Protein AF-A0A9N9SJ15-F1 (afdb_monomer_lite)

Foldseek 3Di:
DPPDPCQDDLVRVQVCCCPPPVDHDDSVVSVVVCVVVVVDPDPPADDLVVLLVVLVVCCVPPPQPPALVVSVVVCVVVVGDDDSVSSLVSHPPSRCVVVPD

Secondary structure (DSSP, 8-state):
---------HHHHHHHHHHHH-----HHHHHHHHHHTT--SS--PPPHHHHHHHHHHHIIIIITTTHHHHHHHHHHHTT----HHHHHHHS-GGGGGGT--

Structure (mmCIF, N/CA/C/O backbone):
data_AF-A0A9N9SJ15-F1
#
_entry.id   AF-A0A9N9SJ15-F1
#
loop_
_atom_site.group_PDB
_atom_site.id
_atom_site.type_symbol
_atom_site.label_atom_id
_atom_site.label_alt_id
_atom_site.label_comp_id
_atom_site.label_asym_id
_atom_site.label_entity_id
_atom_site.label_seq_id
_atom_site.pdbx_PDB_ins_code
_atom_site.Cartn_x
_atom_site.Cartn_y
_atom_site.Cartn_z
_atom_site.occupancy
_atom_site.B_iso_or_equiv
_atom_site.auth_seq_id
_atom_site.auth_comp_id
_atom_site.auth_asym_id
_atom_site.auth_atom_id
_atom_site.pdbx_PDB_model_num
ATOM 1 N N . MET A 1 1 ? 12.694 -11.686 10.900 1.00 43.06 1 MET A N 1
ATOM 2 C CA . MET A 1 1 ? 13.041 -10.258 10.827 1.00 43.06 1 MET A CA 1
ATOM 3 C C . MET A 1 1 ? 13.600 -10.081 9.438 1.00 43.06 1 MET A C 1
ATOM 5 O O . MET A 1 1 ? 14.633 -10.676 9.195 1.00 43.06 1 MET A O 1
ATOM 9 N N . ASP A 1 2 ? 12.787 -9.525 8.536 1.00 35.53 2 ASP A N 1
ATOM 10 C CA . ASP A 1 2 ? 13.111 -8.965 7.208 1.00 35.53 2 ASP A CA 1
ATOM 11 C C . ASP A 1 2 ? 11.815 -8.937 6.373 1.00 35.53 2 ASP A C 1
ATOM 13 O O . ASP A 1 2 ? 11.687 -9.577 5.334 1.00 35.53 2 ASP A O 1
ATOM 17 N N . ASP A 1 3 ? 10.816 -8.172 6.831 1.00 35.78 3 ASP A N 1
ATOM 18 C CA . ASP A 1 3 ? 9.608 -7.840 6.053 1.00 35.78 3 ASP A CA 1
ATOM 19 C C . ASP A 1 3 ? 9.919 -6.716 5.045 1.00 35.78 3 ASP A C 1
ATOM 21 O O . ASP A 1 3 ? 9.237 -5.692 4.938 1.00 35.78 3 ASP A O 1
ATOM 25 N N . GLY A 1 4 ? 11.030 -6.887 4.327 1.00 40.53 4 GLY A N 1
ATOM 26 C CA . GLY A 1 4 ? 11.526 -5.972 3.317 1.00 40.53 4 GLY A CA 1
ATOM 27 C C . GLY A 1 4 ? 10.694 -6.111 2.056 1.00 40.53 4 GLY A C 1
ATOM 28 O O . GLY A 1 4 ? 10.978 -6.941 1.199 1.00 40.53 4 GLY A O 1
ATOM 29 N N . HIS A 1 5 ? 9.664 -5.278 1.937 1.00 45.84 5 HIS A N 1
ATOM 30 C CA . HIS A 1 5 ? 8.946 -5.006 0.698 1.00 45.84 5 HIS A CA 1
ATOM 31 C C . HIS A 1 5 ? 9.959 -4.734 -0.434 1.00 45.84 5 HIS A C 1
ATOM 33 O O . HIS A 1 5 ? 10.429 -3.606 -0.595 1.00 45.84 5 HIS A O 1
ATOM 39 N N . PHE A 1 6 ? 10.317 -5.770 -1.202 1.00 46.34 6 PHE A N 1
ATOM 40 C CA . PHE A 1 6 ? 11.355 -5.736 -2.234 1.00 46.34 6 PHE A CA 1
ATOM 41 C C . PHE A 1 6 ? 10.879 -4.852 -3.390 1.00 46.34 6 PHE A C 1
ATOM 43 O O . PHE A 1 6 ? 10.229 -5.281 -4.342 1.00 46.34 6 PHE A O 1
ATOM 50 N N . CYS A 1 7 ? 11.115 -3.552 -3.258 1.00 57.19 7 CYS A N 1
ATOM 51 C CA . CYS A 1 7 ? 10.652 -2.553 -4.201 1.00 57.19 7 CYS A CA 1
ATOM 52 C C . CYS A 1 7 ? 11.721 -2.366 -5.277 1.00 57.19 7 CYS A C 1
ATOM 54 O O . CYS A 1 7 ? 12.382 -1.328 -5.329 1.00 57.19 7 CYS A O 1
ATOM 56 N N . LEU A 1 8 ? 11.898 -3.383 -6.126 1.00 67.62 8 LEU A N 1
ATOM 57 C CA . LEU A 1 8 ? 12.851 -3.321 -7.233 1.00 67.62 8 LEU A CA 1
ATOM 58 C C . LEU A 1 8 ? 12.592 -2.071 -8.081 1.00 67.62 8 LEU A C 1
ATOM 60 O O . LEU A 1 8 ? 11.445 -1.726 -8.402 1.00 67.62 8 LEU A O 1
ATOM 64 N N . SER A 1 9 ? 13.653 -1.339 -8.402 1.00 79.62 9 SER A N 1
ATOM 65 C CA . SER A 1 9 ? 13.597 -0.266 -9.388 1.00 79.62 9 SER A CA 1
ATOM 66 C C . SER A 1 9 ? 13.311 -0.863 -10.769 1.00 79.62 9 SER A C 1
ATOM 68 O O . SER A 1 9 ? 13.601 -2.031 -11.027 1.00 79.62 9 SER A O 1
ATOM 70 N N . PHE A 1 10 ? 12.754 -0.070 -11.689 1.00 80.50 10 PHE A N 1
ATOM 71 C CA . PHE A 1 10 ? 12.526 -0.548 -13.059 1.00 80.50 10 PHE A CA 1
ATOM 72 C C . PHE A 1 10 ? 13.824 -1.021 -13.735 1.00 80.50 10 PHE A C 1
ATOM 74 O O . PHE A 1 10 ? 13.773 -1.973 -14.501 1.00 80.50 10 PHE A O 1
ATOM 81 N N . GLN A 1 11 ? 14.970 -0.420 -13.393 1.00 81.06 11 GLN A N 1
ATOM 82 C CA . GLN A 1 11 ? 16.290 -0.862 -13.862 1.00 81.06 11 GLN A CA 1
ATOM 83 C C . GLN A 1 11 ? 16.660 -2.241 -13.312 1.00 81.06 11 GLN A C 1
ATOM 85 O O . GLN A 1 11 ? 17.163 -3.082 -14.043 1.00 81.06 11 GLN A O 1
ATOM 90 N N . GLN A 1 12 ? 16.387 -2.511 -12.034 1.00 84.06 12 GLN A N 1
ATOM 91 C CA . GLN A 1 12 ? 16.657 -3.828 -11.455 1.00 84.06 12 GLN A CA 1
ATOM 92 C C . GLN A 1 12 ? 15.757 -4.906 -12.066 1.00 84.06 12 GLN A C 1
ATOM 94 O O . GLN A 1 12 ? 16.224 -6.007 -12.329 1.00 84.06 12 GLN A O 1
ATOM 99 N N . ILE A 1 13 ? 14.490 -4.585 -12.347 1.00 83.94 13 ILE A N 1
ATOM 100 C CA . ILE A 1 13 ? 13.573 -5.501 -13.041 1.00 83.94 13 ILE A CA 1
ATOM 101 C C . ILE A 1 13 ? 14.085 -5.801 -14.458 1.00 83.94 13 ILE A C 1
ATOM 103 O O . ILE A 1 13 ? 14.090 -6.957 -14.867 1.00 83.94 13 ILE A O 1
ATOM 107 N N . GLU A 1 14 ? 14.544 -4.780 -15.186 1.00 85.62 14 GLU A N 1
ATOM 108 C CA . GLU A 1 14 ? 15.156 -4.916 -16.516 1.00 85.62 14 GLU A CA 1
ATOM 109 C C . GLU A 1 14 ? 16.393 -5.825 -16.481 1.00 85.62 14 GLU A C 1
ATOM 111 O O . GLU A 1 14 ? 16.482 -6.765 -17.267 1.00 85.62 14 GLU A O 1
ATOM 116 N N . ILE A 1 15 ? 17.292 -5.619 -15.514 1.00 84.69 15 ILE A N 1
ATOM 117 C CA . ILE A 1 15 ? 18.478 -6.465 -15.316 1.00 84.69 15 ILE A CA 1
ATOM 118 C C . ILE A 1 15 ? 18.076 -7.908 -14.983 1.00 84.69 15 ILE A C 1
ATOM 120 O O . ILE A 1 15 ? 18.609 -8.844 -15.571 1.00 84.69 15 ILE A O 1
ATOM 124 N N . CYS A 1 16 ? 17.114 -8.120 -14.080 1.00 84.44 16 CYS A N 1
ATOM 125 C CA . CYS A 1 16 ? 16.642 -9.464 -13.740 1.00 84.44 16 CYS A CA 1
ATOM 126 C C . CYS A 1 16 ? 16.024 -10.187 -14.943 1.00 84.44 16 CYS A C 1
ATOM 128 O O . CYS A 1 16 ? 16.250 -11.384 -15.106 1.00 84.44 16 CYS A O 1
ATOM 130 N N . LEU A 1 17 ? 15.266 -9.477 -15.781 1.00 85.81 17 LEU A N 1
ATOM 131 C CA . LEU A 1 17 ? 14.680 -10.019 -17.009 1.00 85.81 17 LEU A CA 1
ATOM 132 C C . LEU A 1 17 ? 15.754 -10.415 -18.026 1.00 85.81 17 LEU A C 1
ATOM 134 O O . LEU A 1 17 ? 15.648 -11.486 -18.621 1.00 85.81 17 LEU A O 1
ATOM 138 N N . ALA A 1 18 ? 16.792 -9.594 -18.181 1.00 87.25 18 ALA A N 1
ATOM 139 C CA . ALA A 1 18 ? 17.919 -9.905 -19.051 1.00 87.25 18 ALA A CA 1
ATOM 140 C C . ALA A 1 18 ? 18.710 -11.121 -18.537 1.00 87.25 18 ALA A C 1
ATOM 142 O O . ALA A 1 18 ? 18.986 -12.036 -19.299 1.00 87.25 18 ALA A O 1
ATOM 143 N N . LEU A 1 19 ? 19.017 -11.178 -17.237 1.00 87.06 19 LEU A N 1
ATOM 144 C CA . LEU A 1 19 ? 19.856 -12.240 -16.667 1.00 87.06 19 LEU A CA 1
ATOM 145 C C . LEU A 1 19 ? 19.155 -13.600 -16.548 1.00 87.06 19 LEU A C 1
ATOM 147 O O . LEU A 1 19 ? 19.800 -14.627 -16.722 1.00 87.06 19 LEU A O 1
ATOM 151 N N . ASN A 1 20 ? 17.860 -13.627 -16.214 1.00 89.19 20 ASN A N 1
ATOM 152 C CA . ASN A 1 20 ? 17.153 -14.882 -15.911 1.00 89.19 20 ASN A CA 1
ATOM 153 C C . ASN A 1 20 ? 16.297 -15.396 -17.072 1.00 89.19 20 ASN A C 1
ATOM 155 O O . ASN A 1 20 ? 15.971 -16.580 -17.112 1.00 89.19 20 ASN A O 1
ATOM 159 N N . HIS A 1 21 ? 15.891 -14.512 -17.986 1.00 86.88 21 HIS A N 1
ATOM 160 C CA . HIS A 1 21 ? 14.959 -14.845 -19.064 1.00 86.88 21 HIS A CA 1
ATOM 161 C C . HIS A 1 21 ? 15.453 -14.422 -20.455 1.00 86.88 21 HIS A C 1
ATOM 163 O O . HIS A 1 21 ? 14.720 -14.626 -21.419 1.00 86.88 21 HIS A O 1
ATOM 169 N N . ASP A 1 22 ? 16.650 -13.830 -20.564 1.00 83.94 22 ASP A N 1
ATOM 170 C CA . ASP A 1 22 ? 17.229 -13.300 -21.811 1.00 83.94 22 ASP A CA 1
ATOM 171 C C . ASP A 1 22 ? 16.317 -12.281 -22.531 1.00 83.94 22 ASP A C 1
ATOM 173 O O . ASP A 1 22 ? 16.352 -12.080 -23.745 1.00 83.94 22 ASP A O 1
ATOM 177 N N . ILE A 1 23 ? 15.448 -11.605 -21.766 1.00 85.06 23 ILE A N 1
ATOM 178 C CA . ILE A 1 23 ? 14.530 -10.594 -22.294 1.00 85.06 23 ILE A CA 1
ATOM 179 C C . ILE A 1 23 ? 15.226 -9.237 -22.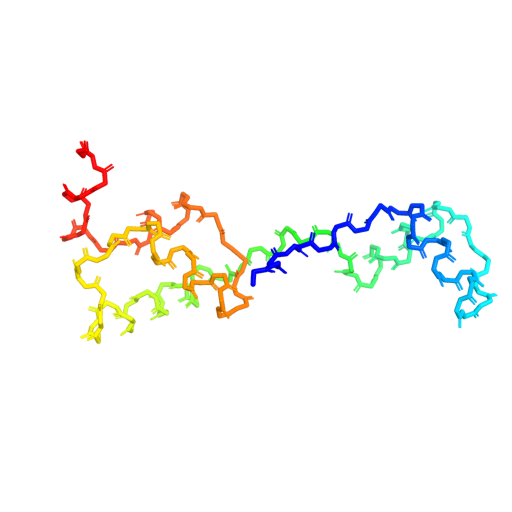243 1.00 85.06 23 ILE A C 1
ATOM 181 O O . ILE A 1 23 ? 15.180 -8.530 -21.234 1.00 85.06 23 ILE A O 1
ATOM 185 N N . ILE A 1 24 ? 15.816 -8.838 -23.367 1.00 81.69 24 ILE A N 1
ATOM 186 C CA . ILE A 1 24 ? 16.393 -7.504 -23.540 1.00 81.69 24 ILE A CA 1
ATOM 187 C C . ILE A 1 24 ? 15.277 -6.553 -23.978 1.00 81.69 24 ILE A C 1
ATOM 189 O O . ILE A 1 24 ? 14.752 -6.626 -25.090 1.00 81.69 24 ILE A O 1
ATOM 193 N N . SER A 1 25 ? 14.869 -5.648 -23.093 1.00 81.19 25 SER A N 1
ATOM 194 C CA . SER A 1 25 ? 13.865 -4.634 -23.413 1.00 81.19 25 SER A CA 1
ATOM 195 C C . SER A 1 25 ? 14.228 -3.318 -22.768 1.00 81.19 25 SER A C 1
ATOM 197 O O . SER A 1 25 ? 14.557 -3.321 -21.592 1.00 81.19 25 SER A O 1
ATOM 199 N N . SER A 1 26 ? 14.074 -2.208 -23.490 1.00 86.12 26 SER A N 1
ATOM 200 C CA . SER A 1 26 ? 14.296 -0.889 -22.903 1.00 86.12 26 SER A CA 1
ATOM 201 C C . SER A 1 26 ? 13.347 -0.621 -21.735 1.00 86.12 26 SER A C 1
ATOM 203 O O . SER A 1 26 ? 12.172 -1.005 -21.761 1.00 86.12 26 SER A O 1
ATOM 205 N N . LEU A 1 27 ? 13.823 0.145 -20.758 1.00 83.88 27 LEU A N 1
ATOM 206 C CA . LEU A 1 27 ? 13.055 0.614 -19.604 1.00 83.88 27 LEU A CA 1
ATOM 207 C C . LEU A 1 27 ? 11.672 1.201 -19.975 1.00 83.88 27 LEU A C 1
ATOM 209 O O . LEU A 1 27 ? 10.677 0.966 -19.286 1.00 83.88 27 LEU A O 1
ATOM 213 N N . SER A 1 28 ? 11.569 1.916 -21.100 1.00 83.44 28 SER A N 1
ATOM 214 C CA . SER A 1 28 ? 10.312 2.450 -21.654 1.00 83.44 28 SER A CA 1
ATOM 215 C C . SER A 1 28 ? 9.334 1.342 -22.064 1.00 83.44 28 SER A C 1
ATOM 217 O O . SER A 1 28 ? 8.136 1.408 -21.777 1.00 83.44 28 SER A O 1
ATOM 219 N N . THR A 1 29 ? 9.844 0.304 -22.727 1.00 88.50 29 THR A N 1
ATOM 220 C CA . THR A 1 29 ? 9.072 -0.865 -23.169 1.00 88.50 29 THR A CA 1
ATOM 221 C C . THR A 1 29 ? 8.617 -1.694 -21.979 1.00 88.50 29 THR A C 1
ATOM 223 O O . THR A 1 29 ? 7.454 -2.097 -21.924 1.00 88.50 29 THR A O 1
ATOM 226 N N . LEU A 1 30 ? 9.502 -1.882 -21.000 1.00 86.69 30 LEU A N 1
ATOM 227 C CA . LEU A 1 30 ? 9.201 -2.561 -19.749 1.00 86.69 30 LEU A CA 1
ATOM 228 C C . LEU A 1 30 ? 8.069 -1.853 -18.998 1.00 86.69 30 LEU A C 1
ATOM 230 O O . LEU A 1 30 ? 7.060 -2.479 -18.683 1.00 86.69 30 LEU A O 1
ATOM 234 N N . LYS A 1 31 ? 8.168 -0.532 -18.799 1.00 84.81 31 LYS A N 1
ATOM 235 C CA . LYS A 1 31 ? 7.108 0.268 -18.161 1.00 84.81 31 LYS A CA 1
ATOM 236 C C . LYS A 1 31 ? 5.766 0.133 -18.878 1.00 84.81 31 LYS A C 1
ATOM 238 O O . LYS A 1 31 ? 4.747 -0.080 -18.226 1.00 84.81 31 LYS A O 1
ATOM 243 N N . ARG A 1 32 ? 5.755 0.215 -20.213 1.00 87.88 32 ARG A N 1
ATOM 244 C CA . ARG A 1 32 ? 4.532 0.046 -21.016 1.00 87.88 32 ARG A CA 1
ATOM 245 C C . ARG A 1 32 ? 3.926 -1.350 -20.869 1.00 87.88 32 ARG A C 1
ATOM 247 O O . ARG A 1 32 ? 2.712 -1.463 -20.721 1.00 87.88 32 ARG A O 1
ATOM 254 N N . LYS A 1 33 ? 4.748 -2.405 -20.894 1.00 86.62 33 LYS A N 1
ATOM 255 C CA . LYS A 1 33 ? 4.292 -3.790 -20.695 1.00 86.62 33 LYS A CA 1
ATOM 256 C C . LYS A 1 33 ? 3.724 -3.989 -19.292 1.00 86.62 33 LYS A C 1
ATOM 258 O O . LYS A 1 33 ? 2.610 -4.484 -19.172 1.00 86.62 33 LYS A O 1
ATOM 263 N N . LEU A 1 34 ? 4.436 -3.542 -18.258 1.00 83.38 34 LEU A N 1
ATOM 264 C CA . LEU A 1 34 ? 3.973 -3.615 -16.870 1.00 83.38 34 LEU A CA 1
ATOM 265 C C . LEU A 1 34 ? 2.648 -2.866 -16.685 1.00 83.38 34 LEU A C 1
ATOM 267 O O . LEU A 1 34 ? 1.730 -3.407 -16.079 1.00 83.38 34 LEU A O 1
ATOM 271 N N . HIS A 1 35 ? 2.501 -1.681 -17.286 1.00 82.69 35 HIS A N 1
ATOM 272 C CA . HIS A 1 35 ? 1.245 -0.931 -17.268 1.00 82.69 35 HIS A CA 1
ATOM 273 C C . HIS A 1 35 ? 0.105 -1.686 -17.961 1.00 82.69 35 HIS A C 1
ATOM 275 O O . HIS A 1 35 ? -0.995 -1.770 -17.422 1.00 82.69 35 HIS A O 1
ATOM 281 N N . LYS A 1 36 ? 0.347 -2.253 -19.151 1.00 84.88 36 LYS A N 1
ATOM 282 C CA . LYS A 1 36 ? -0.656 -3.046 -19.881 1.00 84.88 36 LYS A CA 1
ATOM 283 C C . LYS A 1 36 ? -1.088 -4.290 -19.096 1.00 84.88 36 LYS A C 1
ATOM 285 O O . LYS A 1 36 ? -2.241 -4.688 -19.186 1.00 84.88 36 LYS A O 1
ATOM 290 N N . LEU A 1 37 ? -0.170 -4.882 -18.336 1.00 82.31 37 LEU A N 1
ATOM 291 C CA . LEU A 1 37 ? -0.419 -6.053 -17.492 1.00 82.31 37 LEU A CA 1
ATOM 292 C C . LEU A 1 37 ? -0.975 -5.697 -16.102 1.00 82.31 37 LEU A C 1
ATOM 294 O O . LEU A 1 37 ? -1.218 -6.597 -15.305 1.00 82.31 37 LEU A O 1
ATOM 298 N N . GLY A 1 38 ? -1.150 -4.411 -15.776 1.00 72.44 38 GLY A N 1
ATOM 299 C CA . GLY A 1 38 ? -1.610 -3.982 -14.451 1.00 72.44 38 GLY A CA 1
ATOM 300 C C . GLY A 1 38 ? -0.592 -4.205 -13.322 1.00 72.44 38 GLY A C 1
ATOM 301 O O . GLY A 1 38 ? -0.940 -4.121 -12.145 1.00 72.44 38 GLY A O 1
ATOM 302 N N . LEU A 1 39 ? 0.671 -4.477 -13.660 1.00 76.25 39 LEU A N 1
ATOM 303 C CA . LEU A 1 39 ? 1.763 -4.757 -12.727 1.00 76.25 39 LEU A CA 1
ATOM 304 C C . LEU A 1 39 ? 2.378 -3.449 -12.214 1.00 76.25 39 LEU A C 1
ATOM 306 O O . LEU A 1 39 ? 3.531 -3.110 -12.488 1.00 76.25 39 LEU A O 1
ATOM 310 N N . PHE A 1 40 ? 1.574 -2.677 -11.490 1.00 68.69 40 PHE A N 1
ATOM 311 C CA . PHE A 1 40 ? 2.001 -1.424 -10.882 1.00 68.69 40 PHE A CA 1
ATOM 312 C C . PHE A 1 40 ? 2.675 -1.656 -9.533 1.00 68.69 40 PHE A C 1
ATOM 314 O O . PHE A 1 40 ? 2.307 -2.549 -8.768 1.00 68.69 40 PHE A O 1
ATOM 321 N N . ARG A 1 41 ? 3.631 -0.781 -9.199 1.00 64.44 41 ARG A N 1
ATOM 322 C CA . ARG A 1 41 ? 4.157 -0.658 -7.835 1.00 64.44 41 ARG A CA 1
ATOM 323 C C . ARG A 1 41 ? 2.960 -0.322 -6.931 1.00 64.44 41 ARG A C 1
ATOM 325 O O . ARG A 1 41 ? 2.349 0.728 -7.116 1.00 64.44 41 ARG A O 1
ATOM 332 N N . ARG A 1 42 ? 2.568 -1.272 -6.072 1.00 63.50 42 ARG A N 1
ATOM 333 C CA . ARG A 1 42 ? 1.259 -1.364 -5.395 1.00 63.50 42 ARG A CA 1
ATOM 334 C C . ARG A 1 42 ? 0.703 -0.003 -4.939 1.00 63.50 42 ARG A C 1
ATOM 336 O O . ARG A 1 42 ? 1.114 0.529 -3.916 1.00 63.50 42 ARG A O 1
ATOM 343 N N . LYS A 1 43 ? -0.264 0.517 -5.701 1.00 58.41 43 LYS A N 1
ATOM 344 C CA . LYS A 1 43 ? -1.212 1.579 -5.306 1.00 58.41 43 LYS A CA 1
ATOM 345 C C . LYS A 1 43 ? -2.668 1.099 -5.328 1.00 58.41 43 LYS A C 1
ATOM 347 O O . LYS A 1 43 ? -3.573 1.884 -5.072 1.00 58.41 43 LYS A O 1
ATOM 352 N N . ASN A 1 44 ? -2.898 -0.176 -5.640 1.00 64.56 44 ASN A N 1
ATOM 353 C CA . ASN A 1 44 ? -4.228 -0.769 -5.587 1.00 64.56 44 ASN A CA 1
ATOM 354 C C . ASN A 1 44 ? -4.529 -1.063 -4.122 1.00 64.56 44 ASN A C 1
ATOM 356 O O . ASN A 1 44 ? -4.163 -2.125 -3.616 1.00 64.56 44 ASN A O 1
ATOM 360 N N . PHE A 1 45 ? -5.098 -0.075 -3.434 1.00 75.12 45 PHE A N 1
ATOM 361 C CA . PHE A 1 45 ? -5.597 -0.270 -2.084 1.00 75.12 45 PHE A CA 1
ATOM 362 C C . PHE A 1 45 ? -6.621 -1.400 -2.085 1.00 75.12 45 PHE A C 1
ATOM 364 O O . PHE A 1 45 ? -7.401 -1.547 -3.029 1.00 75.12 45 PHE A O 1
ATOM 371 N N . THR A 1 46 ? -6.587 -2.220 -1.040 1.00 80.06 46 THR A N 1
ATOM 372 C CA . THR A 1 46 ? -7.625 -3.226 -0.830 1.00 80.06 46 THR A CA 1
ATOM 373 C C . THR A 1 46 ? -8.975 -2.520 -0.709 1.00 80.06 46 THR A C 1
ATOM 375 O O . THR A 1 46 ? -9.052 -1.409 -0.182 1.00 80.06 46 THR A O 1
ATOM 378 N N . ASP A 1 47 ? -10.029 -3.149 -1.227 1.00 82.69 47 ASP A N 1
ATOM 379 C CA . ASP A 1 47 ? -11.382 -2.601 -1.158 1.00 82.69 47 ASP A CA 1
ATOM 380 C C . ASP A 1 47 ? -11.754 -2.264 0.296 1.00 82.69 47 ASP A C 1
ATOM 382 O O . ASP A 1 47 ? -11.526 -3.054 1.219 1.00 82.69 47 ASP A O 1
ATOM 386 N N . ILE A 1 48 ? -12.327 -1.077 0.488 1.00 84.31 48 ILE A N 1
ATOM 387 C CA . ILE A 1 48 ? -12.725 -0.547 1.792 1.00 84.31 48 ILE A CA 1
ATOM 388 C C . ILE A 1 48 ? -13.659 -1.518 2.525 1.00 84.31 48 ILE A C 1
ATOM 390 O O . ILE A 1 48 ? -13.491 -1.722 3.727 1.00 84.31 48 ILE A O 1
ATOM 394 N N . LEU A 1 49 ? -14.589 -2.165 1.819 1.00 85.00 49 LEU A N 1
ATOM 395 C CA . LEU A 1 49 ? -15.536 -3.111 2.412 1.00 85.00 49 LEU A CA 1
ATOM 396 C C . LEU A 1 49 ? -14.831 -4.362 2.943 1.00 85.00 49 LEU A C 1
ATOM 398 O O . LEU A 1 49 ? -15.134 -4.831 4.041 1.00 85.00 49 LEU A O 1
ATOM 402 N N . VAL A 1 50 ? -13.844 -4.865 2.198 1.00 85.12 50 VAL A N 1
ATOM 403 C CA . VAL A 1 50 ? -13.033 -6.024 2.604 1.00 85.12 50 VAL A CA 1
ATOM 404 C C . VAL A 1 50 ? -12.234 -5.691 3.864 1.00 85.12 50 VAL A C 1
ATOM 406 O O . VAL A 1 50 ? -12.199 -6.481 4.810 1.00 85.12 50 VAL A O 1
ATOM 409 N N . ILE A 1 51 ? -11.644 -4.494 3.917 1.00 86.62 51 ILE A N 1
ATOM 410 C CA . ILE A 1 51 ? -10.897 -4.020 5.089 1.00 86.62 51 ILE A CA 1
ATOM 411 C C . ILE A 1 51 ? -11.834 -3.857 6.289 1.00 86.62 51 ILE A C 1
ATOM 413 O O . ILE A 1 51 ? -11.523 -4.329 7.382 1.00 86.62 51 ILE A O 1
ATOM 417 N N . GLN A 1 52 ? -12.999 -3.236 6.101 1.00 86.12 52 GLN A N 1
ATOM 418 C CA . GLN A 1 52 ? -13.982 -3.028 7.162 1.00 86.12 52 GLN A CA 1
ATOM 419 C C . GLN A 1 52 ? -14.472 -4.360 7.747 1.00 86.12 52 GLN A C 1
ATOM 421 O O . GLN A 1 52 ? -14.550 -4.515 8.971 1.00 86.12 52 GLN A O 1
ATOM 426 N N . GLN A 1 53 ? -14.762 -5.344 6.893 1.00 87.06 53 GLN A N 1
ATOM 427 C CA . GLN A 1 53 ? -15.150 -6.684 7.327 1.00 87.06 53 GLN A CA 1
ATOM 428 C C . GLN A 1 53 ? -14.021 -7.361 8.117 1.00 87.06 53 GLN A C 1
ATOM 430 O O . GLN A 1 53 ? -14.270 -7.917 9.191 1.00 87.06 53 GLN A O 1
ATOM 435 N N . PHE A 1 54 ? -12.775 -7.258 7.645 1.00 87.00 54 PHE A N 1
ATOM 436 C CA . PHE A 1 54 ? -11.607 -7.815 8.328 1.00 87.00 54 PHE A CA 1
ATOM 437 C C . PHE A 1 54 ? -11.378 -7.190 9.713 1.00 87.00 54 PHE A C 1
ATOM 439 O O . PHE A 1 54 ? -11.195 -7.916 10.697 1.00 87.00 54 PHE A O 1
ATOM 446 N N . ILE A 1 55 ? -11.437 -5.857 9.808 1.00 85.75 55 ILE A N 1
ATOM 447 C CA . ILE A 1 55 ? -11.304 -5.112 11.069 1.00 85.75 55 ILE A CA 1
ATOM 448 C C . ILE A 1 55 ? -12.412 -5.527 12.039 1.00 85.75 55 ILE A C 1
ATOM 450 O O . ILE A 1 55 ? -12.132 -5.843 13.195 1.00 85.75 55 ILE A O 1
ATOM 454 N N . THR A 1 56 ? -13.660 -5.596 11.570 1.00 83.88 56 THR A N 1
ATOM 455 C CA . THR A 1 56 ? -14.816 -5.973 12.398 1.00 83.88 56 THR A CA 1
ATOM 456 C C . THR A 1 56 ? -14.676 -7.391 12.948 1.00 83.88 56 THR A C 1
ATOM 458 O O . THR A 1 56 ? -14.962 -7.634 14.122 1.00 83.88 56 THR A O 1
ATOM 461 N N . ASN A 1 57 ? -14.197 -8.330 12.130 1.00 84.25 57 ASN A N 1
ATOM 462 C CA . ASN A 1 57 ? -14.030 -9.720 12.543 1.00 84.25 57 ASN A CA 1
ATOM 463 C C . ASN A 1 57 ? -12.899 -9.881 13.577 1.00 84.25 57 ASN A C 1
ATOM 465 O O . ASN A 1 57 ? -13.067 -10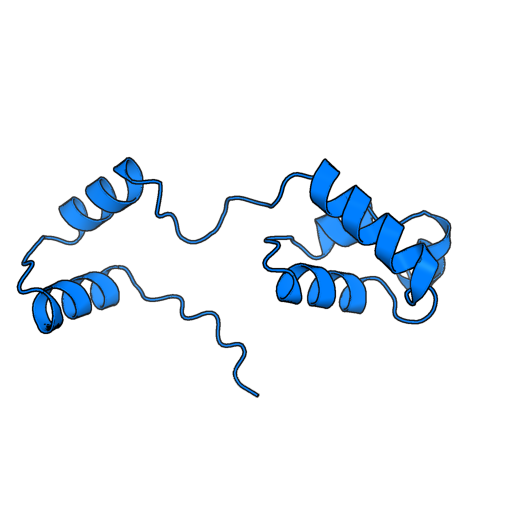.568 14.587 1.00 84.25 57 ASN A O 1
ATOM 469 N N . ASN A 1 58 ? -11.776 -9.179 13.382 1.00 80.62 58 ASN A N 1
ATOM 470 C CA . ASN A 1 58 ? -10.654 -9.169 14.329 1.00 80.62 58 ASN A CA 1
ATOM 471 C C . ASN A 1 58 ? -10.981 -8.434 15.638 1.00 80.62 58 ASN A C 1
ATOM 473 O O . ASN A 1 58 ? -10.511 -8.823 16.711 1.00 80.62 58 ASN A O 1
ATOM 477 N N . ALA A 1 59 ? -11.799 -7.381 15.570 1.00 74.94 59 ALA A N 1
ATOM 478 C CA . ALA A 1 59 ? -12.229 -6.623 16.740 1.00 74.94 59 ALA A CA 1
ATOM 479 C C . ALA A 1 59 ? -13.093 -7.461 17.695 1.00 74.94 59 ALA A C 1
ATOM 481 O O . ALA A 1 59 ? -12.998 -7.275 18.907 1.00 74.94 59 ALA A O 1
ATOM 482 N N . LYS A 1 60 ? -13.896 -8.396 17.165 1.00 70.62 60 LYS A N 1
ATOM 483 C CA . LYS A 1 60 ? -14.716 -9.325 17.963 1.00 70.62 60 LYS A CA 1
ATOM 484 C C . LYS A 1 60 ? -13.894 -10.391 18.684 1.00 70.62 60 LYS A C 1
ATOM 486 O O . LYS A 1 60 ? -14.297 -10.841 19.747 1.00 70.62 60 LYS A O 1
ATOM 491 N N . THR A 1 61 ? -12.777 -10.810 18.097 1.00 66.19 61 THR A N 1
ATOM 492 C CA . THR A 1 61 ? -12.000 -11.959 18.576 1.00 66.19 61 THR A CA 1
ATOM 493 C C . THR A 1 61 ? -10.891 -11.546 19.533 1.00 66.19 61 THR A C 1
ATOM 495 O O . THR A 1 61 ? -10.852 -12.047 20.651 1.00 66.19 61 THR A O 1
ATOM 498 N N . HIS A 1 62 ? -9.967 -10.675 19.119 1.00 60.50 62 HIS A N 1
ATOM 499 C CA . HIS A 1 62 ? -8.695 -10.463 19.843 1.00 60.50 62 HIS A CA 1
ATOM 500 C C . HIS A 1 62 ? -8.274 -8.984 19.955 1.00 60.50 62 HIS A C 1
ATOM 502 O O . HIS A 1 62 ? -7.224 -8.672 20.512 1.00 60.50 62 HIS A O 1
ATOM 508 N N . GLY A 1 63 ? -9.052 -8.059 19.383 1.00 55.19 63 GLY A N 1
ATOM 509 C CA . GLY A 1 63 ? -8.541 -6.739 19.029 1.00 55.19 63 GLY A CA 1
ATOM 510 C C . GLY A 1 63 ? -8.453 -5.697 20.150 1.00 55.19 63 GLY A C 1
ATOM 511 O O . GLY A 1 63 ? -7.502 -4.920 20.137 1.00 55.19 63 GLY A O 1
ATOM 512 N N . GLN A 1 64 ? -9.422 -5.627 21.074 1.00 59.06 64 GLN A N 1
ATOM 513 C CA . GLN A 1 64 ? -9.758 -4.398 21.839 1.00 59.06 64 GLN A CA 1
ATOM 514 C C . GLN A 1 64 ? -8.594 -3.688 22.560 1.00 59.06 64 GLN A C 1
ATOM 516 O O . GLN A 1 64 ? -8.670 -2.495 22.865 1.00 59.06 64 GLN A O 1
ATOM 521 N N . LEU A 1 65 ? -7.496 -4.390 22.834 1.00 58.91 65 LEU A N 1
ATOM 522 C CA . LEU A 1 65 ? -6.382 -3.862 23.609 1.00 58.91 65 LEU A CA 1
ATOM 523 C C . LEU A 1 65 ? -5.249 -3.247 22.773 1.00 58.91 65 LEU A C 1
ATOM 525 O O . LEU A 1 65 ? -4.576 -2.359 23.296 1.00 58.91 65 LEU A O 1
ATOM 529 N N . GLN A 1 66 ? -5.070 -3.625 21.503 1.00 70.56 66 GLN A N 1
ATOM 530 C CA . GLN A 1 66 ? -3.796 -3.409 20.790 1.00 70.56 66 GLN A CA 1
ATOM 531 C C . GLN A 1 66 ? -3.734 -2.148 19.896 1.00 70.56 66 GLN A C 1
ATOM 533 O O . GLN A 1 66 ? -2.657 -1.755 19.453 1.00 70.56 66 GLN A O 1
ATOM 538 N N . GLY A 1 67 ? -4.864 -1.463 19.676 1.00 76.62 67 GLY A N 1
ATOM 539 C CA . GLY A 1 67 ? -4.920 -0.179 18.957 1.00 76.62 67 GLY A CA 1
ATOM 540 C C . GLY A 1 67 ? -4.790 -0.265 17.425 1.00 76.62 67 GLY A C 1
ATOM 541 O O . GLY A 1 67 ? -4.701 -1.344 16.837 1.00 76.62 67 GLY A O 1
ATOM 542 N N . TYR A 1 68 ? -4.805 0.898 16.760 1.00 81.44 68 TYR A N 1
ATOM 543 C CA . TYR A 1 68 ? -4.896 0.993 15.293 1.00 81.44 68 TYR A CA 1
ATOM 544 C C . TYR A 1 68 ? -3.617 0.595 14.550 1.00 81.44 68 TYR A C 1
ATOM 546 O O . TYR A 1 68 ? -3.693 -0.004 13.480 1.00 81.44 68 TYR A O 1
ATOM 554 N N . ARG A 1 69 ? -2.438 0.874 15.124 1.00 83.25 69 ARG A N 1
ATOM 555 C CA . ARG A 1 69 ? -1.145 0.475 14.538 1.00 83.25 69 ARG A CA 1
ATOM 556 C C . ARG A 1 69 ? -1.020 -1.040 14.437 1.00 8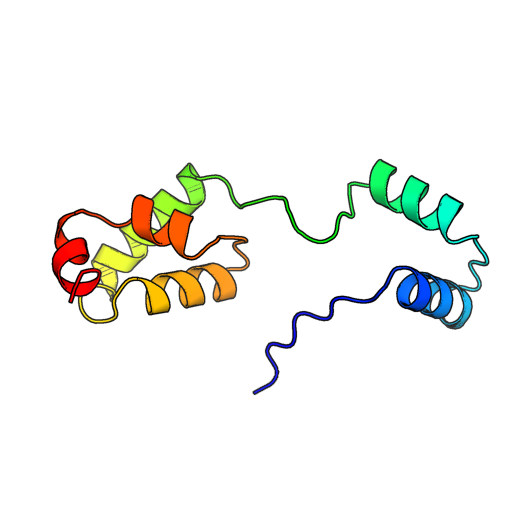3.25 69 ARG A C 1
ATOM 558 O O . ARG A 1 69 ? -0.562 -1.554 13.423 1.00 83.25 69 ARG A O 1
ATOM 565 N N . TRP A 1 70 ? -1.479 -1.756 15.460 1.00 85.69 70 TRP A N 1
ATOM 566 C CA . TRP A 1 70 ? -1.498 -3.211 15.424 1.00 85.69 70 TRP A CA 1
ATOM 567 C C . TRP A 1 70 ? -2.471 -3.744 14.368 1.00 85.69 70 TRP A C 1
ATOM 569 O O . TRP A 1 70 ? -2.129 -4.651 13.614 1.00 85.69 70 TRP A O 1
ATOM 579 N N . MET A 1 71 ? -3.659 -3.139 14.252 1.00 85.69 71 MET A N 1
ATOM 580 C CA . MET A 1 71 ? -4.616 -3.510 13.206 1.00 85.69 71 MET A CA 1
ATOM 581 C C . MET A 1 71 ? -4.048 -3.264 11.801 1.00 85.69 71 MET A C 1
ATOM 583 O O . MET A 1 71 ? -4.223 -4.099 10.919 1.00 85.69 71 MET A O 1
ATOM 587 N N . HIS A 1 72 ? -3.310 -2.166 11.601 1.00 86.69 72 HIS A N 1
ATOM 588 C CA . HIS A 1 72 ? -2.612 -1.878 10.345 1.00 86.69 72 HIS A CA 1
ATOM 589 C C . HIS A 1 72 ? -1.607 -2.974 9.989 1.00 86.69 72 HIS A C 1
ATOM 591 O O . HIS A 1 72 ? -1.682 -3.525 8.892 1.00 86.69 72 HIS A O 1
ATOM 597 N N . LEU A 1 73 ? -0.747 -3.367 10.933 1.00 86.50 73 LEU A N 1
ATOM 598 C CA . LEU A 1 73 ? 0.186 -4.483 10.744 1.00 86.50 73 LEU A CA 1
ATOM 599 C C . LEU A 1 73 ? -0.541 -5.788 10.408 1.00 86.50 73 LEU A C 1
ATOM 601 O O . LEU A 1 73 ? -0.111 -6.526 9.526 1.00 86.50 73 LEU A O 1
ATOM 605 N N . LYS A 1 74 ? -1.678 -6.054 11.055 1.00 87.44 74 LYS A N 1
ATOM 606 C CA . LYS A 1 74 ? -2.463 -7.263 10.805 1.00 87.44 74 LYS A CA 1
ATOM 607 C C . LYS A 1 74 ? -3.118 -7.277 9.422 1.00 87.44 74 LYS A C 1
ATOM 609 O O . LYS A 1 74 ? -3.170 -8.325 8.784 1.00 87.44 74 LYS A O 1
ATOM 614 N N . CYS A 1 75 ? -3.561 -6.122 8.925 1.00 87.19 75 CYS A N 1
ATOM 615 C CA . CYS A 1 75 ? -4.008 -5.978 7.540 1.00 87.19 75 CYS A CA 1
ATOM 616 C C . CYS A 1 75 ? -2.863 -6.267 6.555 1.00 87.19 75 CYS A C 1
ATOM 618 O O . CYS A 1 75 ? -3.067 -7.006 5.593 1.00 87.19 75 CYS A O 1
ATOM 620 N N . LEU A 1 76 ? -1.655 -5.748 6.814 1.00 86.25 76 LEU A N 1
ATOM 621 C CA . LEU A 1 76 ? -0.4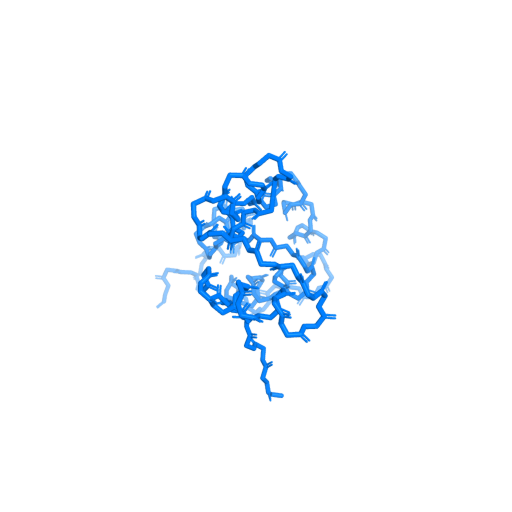81 -6.014 5.972 1.00 86.25 76 LEU A CA 1
ATOM 622 C C . LEU A 1 76 ? -0.100 -7.503 5.960 1.00 86.25 76 LEU A C 1
ATOM 624 O O . LEU A 1 76 ? 0.174 -8.051 4.894 1.00 86.25 76 LEU A O 1
ATOM 628 N N . GLN A 1 77 ? -0.138 -8.166 7.121 1.00 87.00 77 GLN A N 1
ATOM 629 C CA . GLN A 1 77 ? 0.095 -9.612 7.245 1.00 87.00 77 GLN A CA 1
ATOM 630 C C . GLN A 1 77 ? -0.951 -10.445 6.496 1.00 87.00 77 GLN A C 1
ATOM 632 O O . GLN A 1 77 ? -0.632 -11.514 5.991 1.00 87.00 77 GLN A O 1
ATOM 637 N N . ASN A 1 78 ? -2.184 -9.949 6.380 1.00 84.81 78 ASN A N 1
ATOM 638 C CA . ASN A 1 78 ? -3.250 -10.571 5.594 1.00 84.81 78 ASN A CA 1
ATOM 639 C C . ASN A 1 78 ? -3.222 -10.141 4.112 1.00 84.81 78 ASN A C 1
ATOM 641 O O . ASN A 1 78 ? -4.265 -10.046 3.464 1.00 84.81 78 ASN A O 1
ATOM 645 N N . ASN A 1 79 ? -2.043 -9.796 3.588 1.00 82.38 79 ASN A N 1
ATOM 646 C CA . ASN A 1 79 ? -1.810 -9.359 2.208 1.00 82.38 79 ASN A CA 1
ATOM 647 C C . ASN A 1 79 ? -2.675 -8.165 1.751 1.00 82.38 79 ASN A C 1
ATOM 649 O O . ASN A 1 79 ? -2.813 -7.929 0.548 1.00 82.38 79 ASN A O 1
ATOM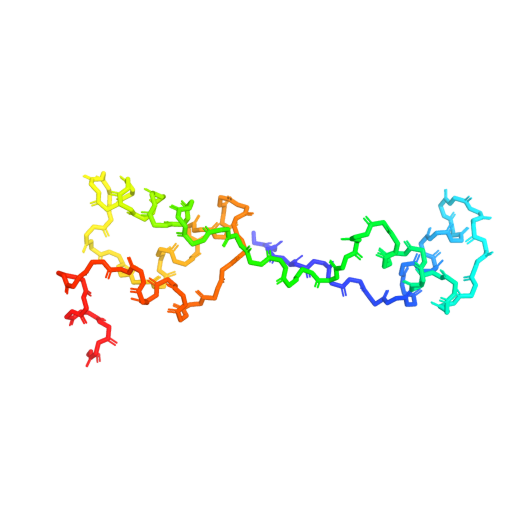 653 N N . SER A 1 80 ? -3.244 -7.394 2.683 1.00 83.31 80 SER A N 1
ATOM 654 C CA . SER A 1 80 ? -4.041 -6.211 2.358 1.00 83.31 80 SER A CA 1
ATOM 655 C C . SER A 1 80 ? -3.133 -4.995 2.186 1.00 83.31 80 SER A C 1
ATOM 657 O O . SER A 1 80 ? -2.191 -4.787 2.947 1.00 83.31 80 SER A O 1
ATOM 659 N N . VAL A 1 81 ? -3.422 -4.165 1.189 1.00 84.38 81 VAL A N 1
ATOM 660 C CA . VAL A 1 81 ? -2.685 -2.931 0.903 1.00 84.38 81 VAL A CA 1
ATOM 661 C C . VAL A 1 81 ? -3.496 -1.771 1.463 1.00 84.38 81 VAL A C 1
ATOM 663 O O . VAL A 1 81 ? -4.494 -1.369 0.869 1.00 84.38 81 VAL A O 1
ATOM 666 N N . VAL A 1 82 ? -3.095 -1.257 2.627 1.00 84.94 82 VAL A N 1
ATOM 667 C CA . VAL A 1 82 ? -3.824 -0.212 3.365 1.00 84.94 82 VAL A CA 1
ATOM 668 C C . VAL A 1 82 ? -2.877 0.810 3.984 1.00 84.94 82 VAL A C 1
ATOM 670 O O . VAL A 1 82 ? -1.771 0.470 4.412 1.00 84.94 82 VAL A O 1
ATOM 673 N N . THR A 1 83 ? -3.313 2.067 4.073 1.00 84.00 83 THR A N 1
ATOM 674 C CA . THR A 1 83 ? -2.612 3.082 4.872 1.00 84.00 83 THR A CA 1
ATOM 675 C C . THR A 1 83 ? -3.062 3.032 6.331 1.00 84.00 83 THR A C 1
ATOM 677 O O . THR A 1 83 ? -4.139 2.526 6.653 1.00 84.00 83 THR A O 1
ATOM 680 N N . GLN A 1 84 ? -2.243 3.579 7.233 1.00 82.31 84 GLN A N 1
ATOM 681 C CA . GLN A 1 84 ? -2.631 3.743 8.638 1.00 82.31 84 GLN A CA 1
ATOM 682 C C . GLN A 1 84 ? -3.863 4.643 8.782 1.00 82.31 84 GLN A C 1
ATOM 684 O O . GLN A 1 84 ? -4.724 4.366 9.610 1.00 82.31 84 GLN A O 1
ATOM 689 N N . GLU A 1 85 ? -3.969 5.675 7.945 1.00 82.75 85 GLU A N 1
ATOM 690 C CA . GLU A 1 85 ? -5.110 6.590 7.911 1.00 82.75 85 GLU A CA 1
ATOM 691 C C . GLU A 1 85 ? -6.410 5.868 7.534 1.00 82.75 85 GLU A C 1
ATOM 693 O O . GLU A 1 85 ? -7.400 5.998 8.248 1.00 82.75 85 GLU A O 1
ATOM 698 N N . MET A 1 86 ? -6.397 5.021 6.495 1.00 84.31 86 MET A N 1
ATOM 699 C CA . MET A 1 86 ? -7.563 4.204 6.131 1.00 84.31 86 MET A CA 1
ATOM 700 C C . MET A 1 86 ? -7.995 3.297 7.285 1.00 84.31 86 MET A C 1
ATOM 702 O O . MET A 1 86 ? -9.180 3.194 7.583 1.00 84.31 86 MET A O 1
ATOM 706 N N . VAL A 1 87 ? -7.042 2.657 7.967 1.00 85.62 87 VAL A N 1
ATOM 707 C CA . VAL A 1 87 ? -7.346 1.804 9.127 1.00 85.62 87 VAL A CA 1
ATOM 708 C C . VAL A 1 87 ? -7.912 2.626 10.288 1.00 85.62 87 VAL A C 1
ATOM 710 O O . VAL A 1 87 ? -8.842 2.171 10.945 1.00 85.62 87 VAL A O 1
ATOM 713 N N . CYS A 1 88 ? -7.395 3.834 10.519 1.00 83.94 88 CYS A N 1
ATOM 714 C CA . CYS A 1 88 ? -7.895 4.755 11.539 1.00 83.94 88 CYS A CA 1
ATOM 715 C C . CYS A 1 88 ? -9.350 5.171 11.269 1.00 83.94 88 CYS A C 1
ATOM 717 O O . CYS A 1 88 ? -10.188 5.076 12.161 1.00 83.94 88 CYS A O 1
ATOM 719 N N . LEU A 1 89 ? -9.668 5.548 10.026 1.00 83.06 89 LEU A N 1
ATOM 720 C CA . LEU A 1 89 ? -11.019 5.944 9.612 1.00 83.06 89 LEU A CA 1
ATOM 721 C C . LEU A 1 89 ? -12.032 4.792 9.689 1.00 83.06 89 LEU A 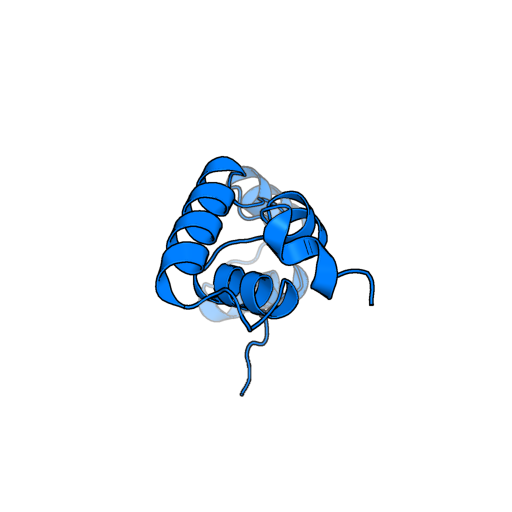C 1
ATOM 723 O O . LEU A 1 89 ? -13.208 5.022 9.955 1.00 83.06 89 LEU A O 1
ATOM 727 N N . LEU A 1 90 ? -11.585 3.555 9.454 1.00 85.31 90 LEU A N 1
ATOM 728 C CA . LEU A 1 90 ? -12.441 2.364 9.463 1.00 85.31 90 LEU A CA 1
ATOM 729 C C . LEU A 1 90 ? -12.559 1.703 10.840 1.00 85.31 90 LEU A C 1
ATOM 731 O O . LEU A 1 90 ? -13.332 0.755 11.007 1.00 85.31 90 LEU A O 1
ATOM 735 N N . LEU A 1 91 ? -11.802 2.169 11.835 1.00 82.31 91 LEU A N 1
ATOM 736 C CA . LEU A 1 91 ? -11.900 1.643 13.187 1.00 82.31 91 LEU A CA 1
ATOM 737 C C . LEU A 1 91 ? -13.196 2.109 13.861 1.00 82.31 91 LEU A C 1
ATOM 739 O O . LEU A 1 91 ? -13.557 3.284 13.785 1.00 82.31 91 LEU A O 1
ATOM 743 N N . PRO A 1 92 ? -13.897 1.216 14.582 1.00 72.38 92 PRO A N 1
ATOM 744 C CA . PRO A 1 92 ? -15.085 1.604 15.327 1.00 72.38 92 PRO A CA 1
ATOM 745 C C . PRO A 1 92 ? -14.754 2.680 16.366 1.00 72.38 92 PRO A C 1
ATOM 747 O O . PRO A 1 92 ? -13.763 2.563 17.085 1.00 72.38 92 PRO A O 1
ATOM 750 N N . ILE A 1 93 ? -15.644 3.662 16.533 1.00 64.94 93 ILE A N 1
ATOM 751 C CA . ILE A 1 93 ? -15.486 4.817 17.444 1.00 64.94 93 ILE A CA 1
ATOM 752 C C . ILE A 1 93 ? -15.059 4.418 18.868 1.00 64.94 93 ILE A C 1
ATOM 754 O O . ILE A 1 93 ? -14.285 5.125 19.507 1.00 64.94 93 ILE A O 1
ATOM 758 N N . LYS A 1 94 ? -15.478 3.239 19.347 1.00 59.66 94 LYS A N 1
ATOM 759 C CA . LYS A 1 94 ? -15.086 2.680 20.657 1.00 59.66 94 LYS A CA 1
ATOM 760 C C . LYS A 1 94 ? -13.570 2.480 20.843 1.00 59.66 94 LYS A C 1
ATOM 762 O O . LYS A 1 94 ? -13.134 2.240 21.961 1.00 59.66 94 LYS A O 1
ATOM 767 N N . TRP A 1 95 ? -12.782 2.571 19.775 1.00 61.44 95 TRP A N 1
ATOM 768 C CA . TRP A 1 95 ? -11.326 2.434 19.774 1.00 61.44 95 TRP A CA 1
ATOM 769 C C . TRP A 1 95 ? -10.570 3.754 19.590 1.00 61.44 95 TRP A C 1
ATOM 771 O O . TRP A 1 95 ? -9.357 3.797 19.803 1.00 61.44 95 TRP A O 1
ATOM 781 N N . LEU A 1 96 ? -11.266 4.835 19.220 1.00 55.28 96 LEU A N 1
ATOM 782 C CA . LEU A 1 96 ? -10.655 6.142 18.956 1.00 55.28 96 LEU A CA 1
ATOM 783 C C . LEU A 1 96 ? -10.082 6.798 20.220 1.00 55.28 96 LEU A C 1
ATOM 785 O O . LEU A 1 96 ? -9.161 7.604 20.111 1.00 55.28 96 LEU A O 1
ATOM 789 N N . SER A 1 97 ? -10.535 6.401 21.415 1.00 55.34 97 SER A N 1
ATOM 790 C CA . SER A 1 97 ? -10.002 6.911 22.689 1.00 55.34 97 SER A CA 1
ATOM 791 C C . SER A 1 97 ? -8.513 6.609 22.903 1.00 55.34 97 SER A C 1
ATOM 793 O O . SER A 1 97 ? -7.866 7.307 23.670 1.00 55.34 97 SER A O 1
ATOM 795 N N . LYS A 1 98 ? -7.949 5.613 22.203 1.00 53.00 98 LYS A N 1
ATOM 796 C CA . LYS A 1 98 ? -6.507 5.299 22.208 1.00 53.00 98 LYS A CA 1
ATOM 797 C C . LYS A 1 98 ? -5.722 5.936 21.054 1.00 53.00 98 LYS A C 1
ATOM 799 O O . LYS A 1 98 ? -4.515 5.748 20.981 1.00 53.00 98 LYS A O 1
ATOM 804 N N . CYS A 1 99 ? -6.390 6.608 20.114 1.00 47.56 99 CYS A N 1
ATOM 805 C CA . CYS A 1 99 ? -5.750 7.192 18.927 1.00 47.56 99 CYS A CA 1
ATOM 806 C C . CYS A 1 99 ? -5.389 8.678 19.104 1.00 47.56 99 CYS A C 1
ATOM 808 O O . CYS A 1 99 ? -4.585 9.188 18.331 1.00 47.56 99 CYS A O 1
ATOM 810 N N . LEU A 1 100 ? -5.993 9.353 20.090 1.00 50.22 100 LEU A N 1
ATOM 811 C CA . LEU A 1 100 ? -5.852 10.791 20.370 1.00 50.22 100 LEU A CA 1
ATOM 812 C C . LEU A 1 100 ? -5.167 11.093 21.724 1.00 50.22 100 LEU A C 1
ATOM 814 O O . LEU A 1 100 ? -5.182 12.238 22.168 1.00 50.22 100 LEU A O 1
ATOM 818 N N . SER A 1 101 ? -4.582 10.083 22.376 1.00 50.19 101 SER A N 1
ATOM 819 C CA . SER A 1 101 ? -3.658 10.228 23.517 1.00 50.19 101 SER A CA 1
ATOM 820 C C . SER A 1 101 ? -2.246 9.878 23.083 1.00 50.19 101 SER A C 1
ATOM 822 O O . SER A 1 101 ? -1.318 10.537 23.590 1.00 50.19 101 SER A O 1
#

Sequence (101 aa):
MDDGHFCLSFQQIEICLALNHDIISSLSTLKRKLHKLGLFRRKNFTDILVIQQFITNNAKTHGQLQGYRWMHLKCLQNNSVVTQEMVCLLLPIKWLSKCLS

Radius of gyration: 18.69 Å; chains: 1; bounding box: 35×26×47 Å

Organism: Phaedon cochleariae (NCBI:txid80249)

pLDDT: mean 75.84, std 13.83, range [35.53, 89.19]